Protein AF-A0A8D8LC77-F1 (afdb_monomer_lite)

InterPro domains:
  IPR001609 Myosin head, motor domain-like [PF00063] (1-84)
  IPR001609 Myosin head, motor domain-like [PS51456] (1-103)
  IPR027417 P-loop containing nucleoside triphosphate hydrolase [SSF52540] (1-92)

pLDDT: mean 71.38, std 13.0, range [35.03, 88.06]

Structure (mmCIF, N/CA/C/O backbone):
data_AF-A0A8D8LC77-F1
#
_entry.id   AF-A0A8D8LC77-F1
#
loop_
_atom_site.group_PDB
_atom_site.id
_atom_site.type_symbol
_atom_site.label_atom_id
_atom_site.label_alt_id
_atom_site.label_comp_id
_atom_site.label_asym_id
_atom_site.label_entity_id
_atom_site.label_seq_id
_atom_site.pdbx_PDB_ins_code
_atom_site.Cartn_x
_atom_site.Cartn_y
_atom_site.Cartn_z
_atom_site.occupancy
_atom_site.B_iso_or_equiv
_atom_site.auth_seq_id
_atom_site.auth_comp_id
_atom_site.auth_asym_id
_atom_site.auth_atom_id
_atom_site.pdbx_PDB_model_num
ATOM 1 N N . PHE A 1 1 ? 14.303 5.266 -5.137 1.00 64.81 1 PHE A N 1
ATOM 2 C CA . PHE A 1 1 ? 13.731 3.960 -4.767 1.00 64.81 1 PHE A CA 1
ATOM 3 C C . PHE A 1 1 ? 13.583 3.852 -3.254 1.00 64.81 1 PHE A C 1
ATOM 5 O O . PHE A 1 1 ? 12.463 3.669 -2.807 1.00 64.81 1 PHE A O 1
ATOM 12 N N . GLU A 1 2 ? 14.627 4.106 -2.453 1.00 71.00 2 GLU A N 1
ATOM 13 C CA . GLU A 1 2 ? 14.513 4.012 -0.981 1.00 71.00 2 GLU A CA 1
ATOM 14 C C . GLU A 1 2 ? 13.444 4.932 -0.374 1.00 71.00 2 GLU A C 1
ATOM 16 O O . GLU A 1 2 ? 12.673 4.495 0.473 1.00 71.00 2 GLU A O 1
ATOM 21 N N . GLN A 1 3 ? 13.318 6.174 -0.855 1.00 72.81 3 GLN A N 1
ATOM 22 C CA . GLN A 1 3 ? 12.276 7.097 -0.374 1.00 72.81 3 GLN A CA 1
ATOM 23 C C . GLN A 1 3 ? 10.852 6.597 -0.664 1.00 72.81 3 GLN A C 1
ATOM 25 O O . GLN A 1 3 ? 9.946 6.852 0.121 1.00 72.81 3 GLN A O 1
ATOM 30 N N . LEU A 1 4 ? 10.653 5.843 -1.753 1.00 75.81 4 LEU A N 1
ATOM 31 C CA . LEU A 1 4 ? 9.356 5.238 -2.062 1.00 75.81 4 LEU A CA 1
ATOM 32 C C . LEU A 1 4 ? 9.015 4.145 -1.042 1.00 75.81 4 LEU A C 1
ATOM 34 O O . LEU A 1 4 ? 7.895 4.113 -0.550 1.00 75.81 4 LEU A O 1
ATOM 38 N N . CYS A 1 5 ? 9.982 3.297 -0.679 1.00 78.50 5 CYS A N 1
ATOM 39 C CA . CYS A 1 5 ? 9.790 2.253 0.331 1.00 78.50 5 CYS A CA 1
ATOM 40 C C . CYS A 1 5 ? 9.535 2.838 1.728 1.00 78.50 5 CYS A C 1
ATOM 42 O O . CYS A 1 5 ? 8.697 2.321 2.466 1.00 78.50 5 CYS A O 1
ATOM 44 N N . ILE A 1 6 ? 10.220 3.932 2.078 1.00 84.81 6 ILE A N 1
ATOM 45 C CA . ILE A 1 6 ? 10.004 4.649 3.343 1.00 84.81 6 ILE A CA 1
ATOM 46 C C . ILE A 1 6 ? 8.584 5.219 3.389 1.00 84.81 6 ILE A C 1
ATOM 48 O O . ILE A 1 6 ? 7.849 4.957 4.337 1.00 84.81 6 ILE A O 1
ATOM 52 N N . ASN A 1 7 ? 8.172 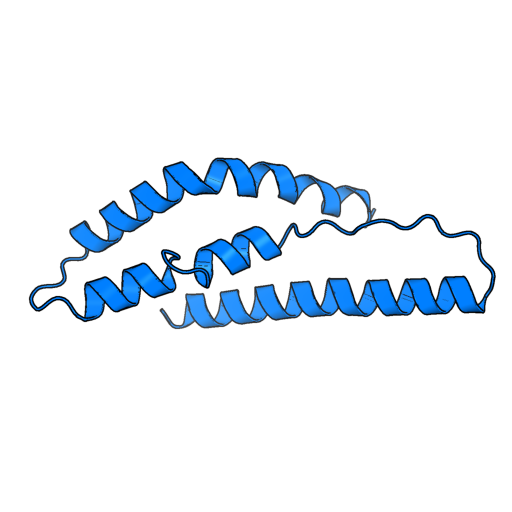5.939 2.343 1.00 79.81 7 ASN A N 1
ATOM 53 C CA . ASN A 1 7 ? 6.837 6.530 2.284 1.00 79.81 7 ASN A CA 1
ATOM 54 C C . ASN A 1 7 ? 5.743 5.456 2.265 1.00 79.81 7 ASN A C 1
ATOM 56 O O . ASN A 1 7 ? 4.783 5.570 3.011 1.00 79.81 7 ASN A O 1
ATOM 60 N N . PHE A 1 8 ? 5.916 4.373 1.503 1.00 79.12 8 PHE A N 1
ATOM 61 C CA . PHE A 1 8 ? 4.978 3.247 1.492 1.00 79.12 8 PHE A CA 1
ATOM 62 C C . PHE A 1 8 ? 4.810 2.607 2.875 1.00 79.12 8 PHE A C 1
ATOM 64 O O . PHE A 1 8 ? 3.697 2.292 3.291 1.00 79.12 8 PHE A O 1
ATOM 71 N N . THR A 1 9 ? 5.912 2.447 3.610 1.00 81.94 9 THR A N 1
ATOM 72 C CA . THR A 1 9 ? 5.864 1.913 4.976 1.00 81.94 9 THR A CA 1
ATOM 73 C C . THR A 1 9 ? 5.124 2.871 5.913 1.00 81.94 9 THR A C 1
ATOM 75 O O . THR A 1 9 ? 4.305 2.417 6.706 1.00 81.94 9 THR A O 1
ATOM 78 N N . ASN A 1 10 ? 5.352 4.184 5.795 1.00 82.88 10 ASN A N 1
ATOM 79 C CA . ASN A 1 10 ? 4.625 5.190 6.575 1.00 82.88 10 ASN A CA 1
ATOM 80 C C . ASN A 1 10 ? 3.121 5.190 6.265 1.00 82.88 10 ASN A C 1
ATOM 82 O O . ASN A 1 10 ? 2.322 5.233 7.192 1.00 82.88 10 ASN A O 1
ATOM 86 N N . GLU A 1 11 ? 2.733 5.077 4.995 1.00 80.06 11 GLU A N 1
ATOM 87 C CA . GLU A 1 11 ? 1.326 4.994 4.578 1.00 80.06 11 GLU A CA 1
ATOM 88 C C . GLU A 1 11 ? 0.638 3.743 5.149 1.00 80.06 11 GLU A C 1
ATOM 90 O O . GLU A 1 11 ? -0.450 3.837 5.719 1.00 80.06 11 GLU A O 1
ATOM 95 N N . LYS A 1 12 ? 1.304 2.577 5.108 1.00 79.69 12 LYS A N 1
ATOM 96 C CA . LYS A 1 12 ? 0.802 1.354 5.761 1.00 79.69 12 LYS A CA 1
ATOM 97 C C . LYS A 1 12 ? 0.676 1.504 7.276 1.00 79.69 12 LYS A C 1
ATOM 99 O O . LYS A 1 12 ? -0.295 1.027 7.857 1.00 79.69 12 LYS A O 1
ATOM 104 N N . LEU A 1 13 ? 1.641 2.157 7.924 1.00 83.75 13 LEU A N 1
ATOM 105 C CA . LEU A 1 13 ? 1.595 2.413 9.365 1.00 83.75 13 LEU A CA 1
ATOM 106 C C . LEU A 1 13 ? 0.460 3.370 9.733 1.00 83.75 13 LEU A C 1
ATOM 108 O O . LEU A 1 13 ? -0.239 3.120 10.711 1.00 83.75 13 LEU A O 1
ATOM 112 N N . GLN A 1 14 ? 0.241 4.420 8.941 1.00 74.88 14 GLN A N 1
ATOM 113 C CA . GLN A 1 14 ? -0.858 5.359 9.145 1.00 74.88 14 GLN A CA 1
ATOM 114 C C . GLN A 1 14 ? -2.211 4.663 8.969 1.00 74.88 14 GLN A C 1
ATOM 116 O O . GLN A 1 14 ? -3.098 4.843 9.800 1.00 74.88 14 GLN A O 1
ATOM 121 N N . GLN A 1 15 ? -2.358 3.818 7.943 1.00 74.69 15 GLN A N 1
ATOM 122 C CA . GLN A 1 15 ? -3.576 3.035 7.741 1.00 74.69 15 GLN A CA 1
ATOM 123 C C . GLN A 1 15 ? -3.820 2.057 8.899 1.00 74.69 15 GLN A C 1
ATOM 125 O O . GLN A 1 15 ? -4.939 1.969 9.404 1.00 74.69 15 GLN A O 1
ATOM 130 N N . PHE A 1 16 ? -2.777 1.354 9.352 1.00 78.75 16 PHE A N 1
ATOM 131 C CA . PHE A 1 16 ? -2.869 0.433 10.483 1.00 78.75 16 PHE A CA 1
ATOM 132 C C . PHE A 1 16 ? -3.247 1.158 11.777 1.00 78.75 16 PH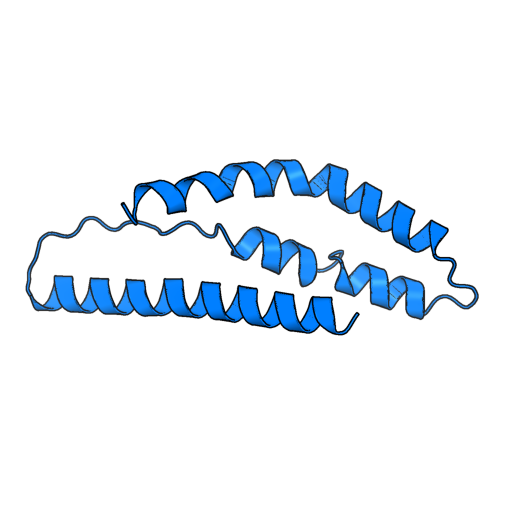E A C 1
ATOM 134 O O . PHE A 1 16 ? -4.115 0.686 12.505 1.00 78.75 16 PHE A O 1
ATOM 141 N N . PHE A 1 17 ? -2.631 2.312 12.050 1.00 80.81 17 PHE A N 1
ATOM 142 C CA . PHE A 1 17 ? -2.944 3.118 13.225 1.00 80.81 17 PHE A CA 1
ATOM 143 C C . PHE A 1 17 ? -4.386 3.619 13.189 1.00 80.81 17 PHE A C 1
ATOM 145 O O . PHE A 1 17 ? -5.103 3.434 14.167 1.00 80.81 17 PHE A O 1
ATOM 152 N N . ASN A 1 18 ? -4.820 4.185 12.059 1.00 74.31 18 ASN A N 1
ATOM 153 C CA . ASN A 1 18 ? -6.190 4.658 11.893 1.00 74.31 18 ASN A CA 1
ATOM 154 C C . ASN A 1 18 ? -7.175 3.507 12.146 1.00 74.31 18 ASN A C 1
ATOM 156 O O . ASN A 1 18 ? -8.029 3.616 13.016 1.00 74.31 18 ASN A O 1
ATOM 160 N N . HIS A 1 19 ? -7.005 2.363 11.477 1.00 77.56 19 HIS A N 1
ATOM 161 C CA . HIS A 1 19 ? -7.894 1.216 11.665 1.00 77.56 19 HIS A CA 1
ATOM 162 C C . HIS A 1 19 ? -7.889 0.689 13.108 1.00 77.56 19 HIS A C 1
ATOM 164 O O . HIS A 1 19 ? -8.946 0.514 13.707 1.00 77.56 19 HIS A O 1
ATOM 170 N N . HIS A 1 20 ? -6.708 0.456 13.685 1.00 79.81 20 HIS A N 1
ATOM 171 C CA . HIS A 1 20 ? -6.590 -0.120 15.022 1.00 79.81 20 HIS A CA 1
ATOM 172 C C . HIS A 1 20 ? -7.146 0.807 16.104 1.00 79.81 20 HIS A C 1
ATOM 174 O O . HIS A 1 20 ? -7.852 0.346 16.997 1.00 79.81 20 HIS A O 1
ATOM 180 N N . MET A 1 21 ? -6.867 2.110 16.012 1.00 77.94 21 MET A N 1
ATOM 181 C CA . MET A 1 21 ? -7.390 3.087 16.960 1.00 77.94 21 MET A CA 1
ATOM 182 C C . MET A 1 21 ? -8.919 3.150 16.894 1.00 77.94 21 MET A C 1
ATOM 184 O O . MET A 1 21 ? -9.559 3.133 17.942 1.00 77.94 21 MET A O 1
ATOM 188 N N . PHE A 1 22 ? -9.514 3.145 15.693 1.00 73.12 22 PHE A N 1
ATOM 189 C CA . PHE A 1 22 ? -10.974 3.196 15.550 1.00 73.12 22 PHE A CA 1
ATOM 190 C C . PHE A 1 22 ? -11.664 1.932 16.057 1.00 73.12 22 PHE A C 1
ATOM 192 O O . PHE A 1 22 ? -12.718 2.029 16.677 1.00 73.12 22 PHE A O 1
ATOM 199 N N . VAL A 1 23 ? -11.072 0.753 15.841 1.00 78.75 23 VAL A N 1
ATOM 200 C CA . VAL A 1 23 ? -11.598 -0.501 16.403 1.00 78.75 23 VAL A CA 1
ATOM 201 C C . VAL A 1 23 ? -11.599 -0.446 17.932 1.00 78.75 23 VAL A C 1
ATOM 203 O O . VAL A 1 23 ? -12.610 -0.768 18.548 1.00 78.75 23 VAL A O 1
ATOM 206 N N . LEU A 1 24 ? -10.510 0.025 18.548 1.00 79.31 24 LEU A N 1
ATOM 207 C CA . LEU A 1 24 ? -10.430 0.159 20.007 1.00 79.31 24 LEU A CA 1
ATOM 208 C C . LEU A 1 24 ? -11.451 1.161 20.563 1.00 79.31 24 LEU A C 1
ATOM 210 O O . LEU A 1 24 ? -12.030 0.928 21.620 1.00 79.31 24 LEU A O 1
ATOM 214 N N . GLU A 1 25 ? -11.685 2.269 19.863 1.00 78.19 25 GLU A N 1
ATOM 215 C CA . GLU A 1 25 ? -12.661 3.276 20.284 1.00 78.19 25 GLU A CA 1
ATOM 216 C C . GLU A 1 25 ? -14.099 2.738 20.200 1.00 78.19 25 GLU A C 1
ATOM 218 O O . GLU A 1 25 ? -14.895 2.949 21.113 1.00 78.19 25 GLU A O 1
ATOM 223 N N . GLN A 1 26 ? -14.410 1.951 19.163 1.00 75.75 26 GLN A N 1
ATOM 224 C CA . GLN A 1 26 ? -15.689 1.243 19.051 1.00 75.75 26 GLN A CA 1
ATOM 225 C C . GLN A 1 26 ? -15.886 0.229 20.186 1.00 75.75 26 GLN A C 1
ATOM 227 O O . GLN A 1 26 ? -16.958 0.200 20.790 1.00 75.75 26 GLN A O 1
ATOM 232 N N . GLU A 1 27 ? -14.857 -0.557 20.519 1.00 82.12 27 GLU A N 1
ATOM 233 C CA . GLU A 1 27 ? -14.901 -1.505 21.641 1.00 82.12 27 GLU A CA 1
ATOM 234 C C . GLU A 1 27 ? -15.135 -0.805 22.991 1.00 82.12 27 GLU A C 1
ATOM 236 O O . GLU A 1 27 ? -15.818 -1.349 23.864 1.00 82.12 27 GLU A O 1
ATOM 241 N N . GLU A 1 28 ? -14.586 0.399 23.186 1.00 82.19 28 GLU A N 1
ATOM 242 C CA . GLU A 1 28 ? -14.825 1.189 24.397 1.00 82.19 28 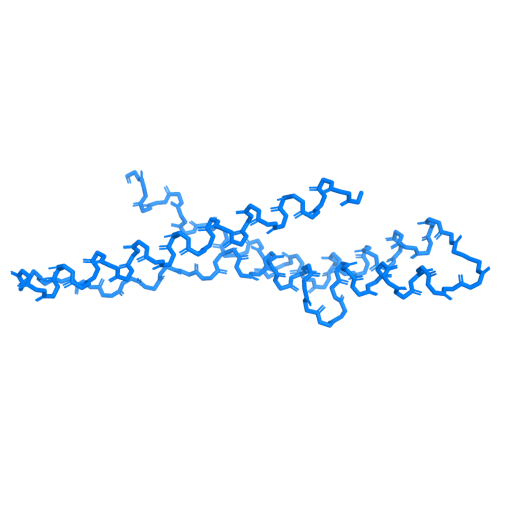GLU A CA 1
ATOM 243 C C . GLU A 1 28 ? -16.251 1.760 24.425 1.00 82.19 28 GLU A C 1
ATOM 245 O O . GLU A 1 28 ? -16.930 1.638 25.444 1.00 82.19 28 GLU A O 1
ATOM 250 N N . TYR A 1 29 ? -16.761 2.285 23.303 1.00 82.06 29 TYR A N 1
ATOM 251 C CA . TYR A 1 29 ? -18.147 2.760 23.215 1.00 82.06 29 TYR A CA 1
ATOM 252 C C . TYR A 1 29 ? -19.172 1.647 23.469 1.00 82.06 29 TYR A C 1
ATOM 254 O O . TYR A 1 29 ? -20.157 1.873 24.178 1.00 82.06 29 TYR A O 1
ATOM 262 N N . GLU A 1 30 ? -18.932 0.438 22.951 1.00 83.31 30 GLU A N 1
ATOM 263 C CA . GLU A 1 30 ? -19.764 -0.735 23.238 1.00 83.31 30 GLU A CA 1
ATOM 264 C C . GLU A 1 30 ? -19.717 -1.116 24.722 1.00 83.31 30 GLU A C 1
ATOM 266 O O . GLU A 1 30 ? -20.754 -1.417 25.320 1.00 83.31 30 GLU A O 1
ATOM 271 N N . ARG A 1 31 ? -18.531 -1.064 25.340 1.00 86.88 31 ARG A N 1
ATOM 272 C CA . ARG A 1 31 ? -18.349 -1.366 26.766 1.00 86.88 31 ARG A CA 1
ATOM 273 C C . ARG A 1 31 ? -19.062 -0.363 27.669 1.00 86.88 31 ARG A C 1
ATOM 275 O O . ARG A 1 31 ? -19.633 -0.762 28.683 1.00 86.88 31 ARG A O 1
ATOM 282 N N . GLU A 1 32 ? -19.040 0.916 27.309 1.00 88.06 32 GLU A N 1
ATOM 283 C CA . GLU A 1 32 ? -19.703 1.988 28.056 1.00 88.06 32 GLU A CA 1
ATOM 284 C C . GLU A 1 32 ? -21.212 2.088 27.761 1.00 88.06 32 GLU A C 1
ATOM 286 O O . GLU A 1 32 ? -21.934 2.812 28.450 1.00 88.06 32 GLU A O 1
ATOM 291 N N . GLY A 1 33 ? -21.721 1.333 26.778 1.00 82.62 33 GLY A N 1
ATOM 292 C CA . GLY A 1 33 ? -23.132 1.347 26.387 1.00 82.62 33 GLY A CA 1
ATOM 293 C C . GLY A 1 33 ? -23.555 2.654 25.711 1.00 82.62 33 GLY A C 1
ATOM 294 O O . GLY A 1 33 ? -24.731 3.026 25.756 1.00 82.62 33 GLY A O 1
ATOM 295 N N . ILE A 1 34 ? -22.600 3.365 25.106 1.00 80.56 34 ILE A N 1
ATOM 296 C CA . ILE A 1 34 ? -22.844 4.619 24.399 1.00 80.56 34 ILE A CA 1
ATOM 297 C C . ILE A 1 34 ? -23.385 4.277 23.004 1.00 80.56 34 ILE A C 1
ATOM 299 O O . ILE A 1 34 ? -22.754 3.510 22.276 1.00 80.56 34 ILE A O 1
ATOM 303 N N . PRO A 1 35 ? -24.547 4.820 22.592 1.00 71.94 35 PRO A N 1
ATOM 304 C CA . PRO A 1 35 ? -25.077 4.596 21.254 1.00 71.94 35 PRO A CA 1
ATOM 305 C C . PRO A 1 35 ? -24.161 5.254 20.214 1.00 71.94 35 PRO A C 1
ATOM 307 O O . PRO A 1 35 ? -24.252 6.452 19.950 1.00 71.94 35 PRO A O 1
ATOM 310 N N . TRP A 1 36 ? -23.277 4.451 19.628 1.00 71.31 36 TRP A N 1
ATOM 311 C CA . TRP A 1 36 ? -22.382 4.840 18.545 1.00 71.31 36 TRP A CA 1
ATOM 312 C C . TRP A 1 36 ? -22.929 4.344 17.203 1.00 71.31 36 TRP A C 1
ATOM 314 O O . TRP A 1 36 ? -23.440 3.230 17.093 1.00 71.31 36 TRP A O 1
ATOM 324 N N . THR A 1 37 ? -22.843 5.177 16.165 1.00 68.56 37 THR A N 1
ATOM 325 C CA . THR A 1 37 ? -23.176 4.764 14.793 1.00 68.56 37 THR A CA 1
ATOM 326 C C . THR A 1 37 ? -21.897 4.277 14.135 1.00 68.56 37 THR A C 1
ATOM 328 O O . THR A 1 37 ? -20.920 5.016 14.124 1.00 68.56 37 THR A O 1
ATOM 331 N N . PHE A 1 38 ? -21.888 3.059 13.590 1.00 62.00 38 PHE A N 1
ATOM 332 C CA . PHE A 1 38 ? -20.715 2.530 12.897 1.00 62.00 38 PHE A CA 1
ATOM 333 C C . PHE A 1 38 ? -20.351 3.444 11.721 1.00 62.00 38 PHE A C 1
ATOM 335 O O . PHE A 1 38 ? -21.094 3.543 10.743 1.00 62.00 38 PHE A O 1
ATOM 342 N N . ILE A 1 39 ? -19.220 4.133 11.848 1.00 64.81 39 ILE A N 1
ATOM 343 C CA . ILE A 1 39 ? -18.612 4.896 10.766 1.00 64.81 39 ILE A CA 1
ATOM 344 C C . ILE A 1 39 ? -17.560 3.977 10.161 1.00 64.81 39 ILE A C 1
ATOM 346 O O . ILE A 1 39 ? -16.561 3.658 10.807 1.00 64.81 39 ILE A O 1
ATOM 350 N N . ASP A 1 40 ? -17.809 3.537 8.930 1.00 61.47 40 ASP A N 1
ATOM 351 C CA . ASP A 1 40 ? -16.781 2.899 8.121 1.00 61.47 40 ASP A CA 1
ATOM 352 C C . ASP A 1 40 ? -15.805 4.002 7.707 1.00 61.47 40 ASP A C 1
ATOM 354 O O . ASP A 1 40 ? -16.100 4.814 6.824 1.00 61.47 40 ASP A O 1
ATOM 358 N N . PHE A 1 41 ? -14.691 4.114 8.433 1.00 60.03 41 PHE A N 1
ATOM 359 C CA . PHE A 1 41 ? -13.588 4.968 8.020 1.00 60.03 41 PHE A CA 1
ATOM 360 C C . PHE A 1 41 ? -13.027 4.356 6.747 1.00 60.03 41 PHE A C 1
ATOM 362 O O . PHE A 1 41 ? -12.238 3.411 6.786 1.00 60.03 41 PHE A O 1
ATOM 369 N N . GLY A 1 42 ? -13.540 4.883 5.635 1.00 57.59 42 GLY A N 1
ATOM 370 C CA . GLY A 1 42 ? -13.256 4.457 4.283 1.00 57.59 42 GLY A CA 1
ATOM 371 C C . GLY A 1 42 ? -11.779 4.167 4.083 1.00 57.59 42 GLY A C 1
ATOM 372 O O . GLY A 1 42 ? -10.891 4.798 4.660 1.00 57.59 42 GLY A O 1
ATOM 373 N N . MET A 1 43 ? -11.541 3.162 3.251 1.00 61.31 43 MET A N 1
ATOM 374 C CA . MET A 1 43 ? -10.248 2.673 2.797 1.00 61.31 43 MET A CA 1
ATOM 375 C C . MET A 1 43 ? -9.446 3.717 1.979 1.00 61.31 43 MET A C 1
ATOM 377 O O . MET A 1 43 ? -8.790 3.366 1.004 1.00 61.31 43 MET A O 1
ATOM 381 N N . ASP A 1 44 ? -9.439 4.988 2.383 1.00 61.44 44 ASP A N 1
ATOM 382 C CA . ASP A 1 44 ? -8.881 6.131 1.648 1.00 61.44 44 ASP A CA 1
ATOM 383 C C . ASP A 1 44 ? -7.372 5.967 1.376 1.00 61.44 44 ASP A C 1
ATOM 385 O O . ASP A 1 44 ? -6.839 6.458 0.383 1.00 61.44 44 ASP A O 1
ATOM 389 N N . LEU A 1 45 ? -6.672 5.227 2.242 1.00 64.88 45 LEU A N 1
ATOM 390 C CA . LEU A 1 45 ? -5.245 4.899 2.112 1.00 64.88 45 LEU A CA 1
ATOM 391 C C . LEU A 1 45 ? -5.006 3.558 1.393 1.00 64.88 45 LEU A C 1
ATOM 393 O O . LEU A 1 45 ? -3.928 3.335 0.834 1.00 64.88 45 LEU A O 1
ATOM 397 N N . GLN A 1 46 ? -6.007 2.670 1.361 1.00 68.69 46 GLN A N 1
ATOM 398 C CA . GLN A 1 46 ? -5.890 1.350 0.735 1.00 68.69 46 GLN A CA 1
ATOM 399 C C . GLN A 1 46 ? -5.683 1.476 -0.768 1.00 68.69 46 GLN A C 1
ATOM 401 O O . GLN A 1 46 ? -4.924 0.704 -1.3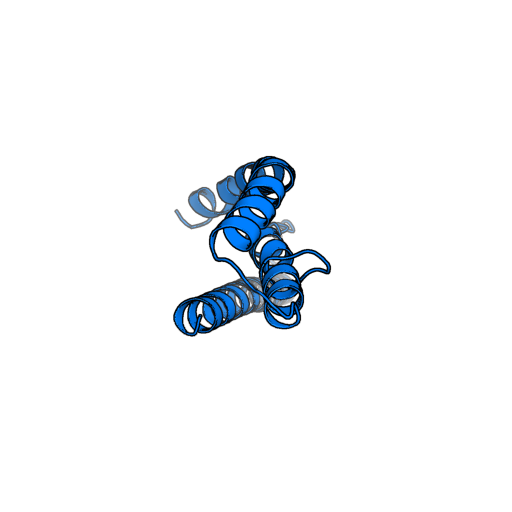37 1.00 68.69 46 GLN A O 1
ATOM 406 N N . SER A 1 47 ? -6.312 2.453 -1.419 1.00 70.12 47 SER A N 1
ATOM 407 C CA . SER A 1 47 ? -6.174 2.651 -2.861 1.00 70.12 47 SER A CA 1
ATOM 408 C C . SER A 1 47 ? -4.758 3.095 -3.260 1.00 70.12 47 SER A C 1
ATOM 410 O O . SER A 1 47 ? -4.242 2.655 -4.291 1.00 70.12 47 SER A O 1
ATOM 412 N N . THR A 1 48 ? -4.066 3.862 -2.408 1.00 72.75 48 THR A N 1
ATOM 413 C CA . THR A 1 48 ? -2.640 4.206 -2.590 1.00 72.75 48 THR A CA 1
ATOM 414 C C . THR A 1 48 ? -1.723 3.006 -2.327 1.00 72.75 48 THR A C 1
ATOM 416 O O . THR A 1 48 ? -0.759 2.787 -3.064 1.00 72.75 48 THR A O 1
ATOM 419 N N . ILE A 1 49 ? -2.032 2.193 -1.316 1.00 72.88 49 ILE A N 1
ATOM 420 C CA . ILE A 1 49 ? -1.280 0.970 -0.996 1.00 72.88 49 ILE A CA 1
ATOM 421 C C . ILE A 1 49 ? -1.441 -0.074 -2.105 1.00 72.88 49 ILE A C 1
ATOM 423 O O . ILE A 1 49 ? -0.451 -0.633 -2.577 1.00 72.88 49 ILE A O 1
ATOM 427 N N . ASP A 1 50 ? -2.661 -0.253 -2.600 1.00 76.19 50 ASP A N 1
ATOM 428 C CA . ASP A 1 50 ? -2.995 -1.119 -3.724 1.00 76.19 50 ASP A CA 1
ATOM 429 C C . ASP A 1 50 ? -2.270 -0.682 -5.002 1.00 76.19 50 ASP A C 1
ATOM 431 O O . ASP A 1 5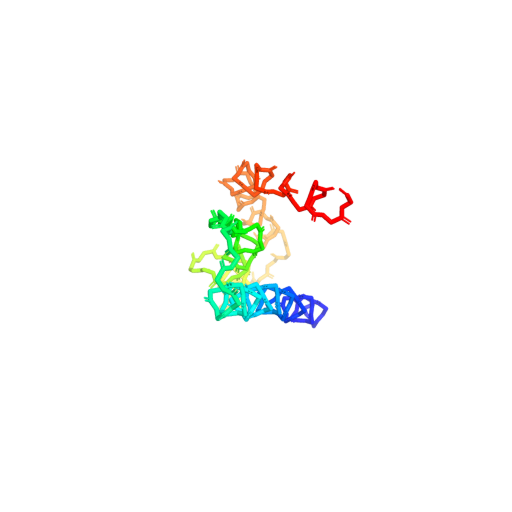0 ? -1.736 -1.527 -5.714 1.00 76.19 50 ASP A O 1
ATOM 435 N N . LEU A 1 51 ? -2.178 0.624 -5.281 1.00 75.56 51 LEU A N 1
ATOM 436 C CA . LEU A 1 51 ? -1.439 1.151 -6.437 1.00 75.56 51 LEU A CA 1
ATOM 437 C C . LEU A 1 51 ? 0.054 0.772 -6.407 1.00 75.56 51 LEU A C 1
ATOM 439 O O . LEU A 1 51 ? 0.692 0.629 -7.456 1.00 75.56 51 LEU A O 1
ATOM 443 N N . ILE A 1 52 ? 0.624 0.621 -5.211 1.00 76.50 52 ILE A N 1
ATOM 444 C CA . ILE A 1 52 ? 2.039 0.297 -5.017 1.00 76.50 52 ILE A CA 1
ATOM 445 C C . ILE A 1 52 ? 2.267 -1.224 -4.999 1.00 76.50 52 ILE A C 1
ATOM 447 O O . ILE A 1 52 ? 3.230 -1.683 -5.617 1.00 76.50 52 ILE A O 1
ATOM 451 N N . GLU A 1 53 ? 1.394 -1.994 -4.338 1.00 75.06 53 GLU A N 1
ATOM 452 C CA . GLU A 1 53 ? 1.607 -3.414 -4.004 1.00 75.06 53 GLU A CA 1
ATOM 453 C C . GLU A 1 53 ? 0.843 -4.415 -4.887 1.00 75.06 53 GLU A C 1
ATOM 455 O O . GLU A 1 53 ? 1.283 -5.561 -5.011 1.00 75.06 53 GLU A O 1
ATOM 460 N N . LYS A 1 54 ? -0.282 -4.037 -5.519 1.00 78.06 54 LYS A N 1
ATOM 461 C CA . LYS A 1 54 ? -1.048 -4.996 -6.334 1.00 78.06 54 LYS A CA 1
ATOM 462 C C . LYS A 1 54 ? -0.243 -5.500 -7.536 1.00 78.06 54 LYS A C 1
ATOM 464 O O . LYS A 1 54 ? 0.633 -4.796 -8.040 1.00 78.06 54 LYS A O 1
ATOM 469 N N . PRO A 1 55 ? -0.593 -6.687 -8.069 1.00 64.31 55 PRO A N 1
ATOM 470 C CA . PRO A 1 55 ? -0.098 -7.129 -9.366 1.00 64.31 55 PRO A CA 1
ATOM 471 C C . PRO A 1 55 ? -0.397 -6.052 -10.417 1.00 64.31 55 PRO A C 1
ATOM 473 O O . PRO A 1 55 ? -1.546 -5.632 -10.535 1.00 64.31 55 PRO A O 1
ATOM 476 N N . MET A 1 56 ? 0.624 -5.620 -11.168 1.00 70.44 56 MET A N 1
ATOM 477 C CA . MET A 1 56 ? 0.605 -4.457 -12.0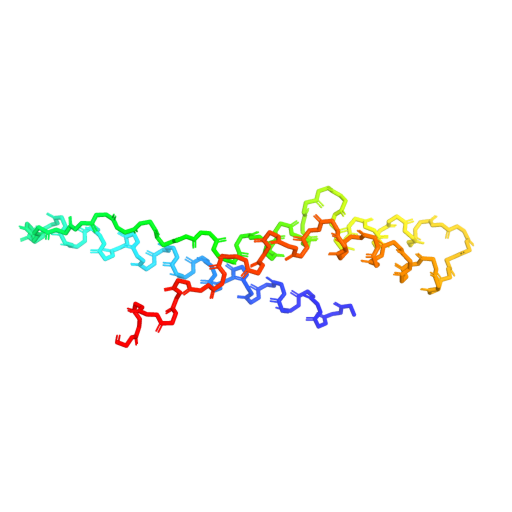85 1.00 70.44 56 MET A CA 1
ATOM 478 C C . MET A 1 56 ? 0.738 -3.078 -11.416 1.00 70.44 56 MET A C 1
ATOM 480 O O . MET A 1 56 ? 0.590 -2.063 -12.091 1.00 70.44 56 MET A O 1
ATOM 484 N N . GLY A 1 57 ? 1.050 -3.020 -10.123 1.00 78.12 57 GLY A N 1
ATOM 485 C CA . GLY A 1 57 ? 1.374 -1.791 -9.404 1.00 78.12 57 GLY A CA 1
ATOM 486 C C . GLY A 1 57 ? 2.777 -1.263 -9.715 1.00 78.12 57 GLY A C 1
ATOM 487 O O . GLY A 1 57 ? 3.537 -1.829 -10.508 1.00 78.12 57 GLY A O 1
ATOM 488 N N . ILE A 1 58 ? 3.144 -0.162 -9.057 1.00 82.62 58 ILE A N 1
ATOM 489 C CA . ILE A 1 58 ? 4.425 0.530 -9.281 1.00 82.62 58 ILE A CA 1
ATOM 490 C C . ILE A 1 58 ? 5.626 -0.404 -9.048 1.00 82.62 58 ILE A C 1
ATOM 492 O O . ILE A 1 58 ? 6.588 -0.358 -9.819 1.00 82.62 58 ILE A O 1
ATOM 496 N N . LEU A 1 59 ? 5.572 -1.267 -8.025 1.00 82.06 59 LEU A N 1
ATOM 497 C CA . LEU A 1 59 ? 6.654 -2.212 -7.726 1.00 82.06 59 LEU A CA 1
ATOM 498 C C . LEU A 1 59 ? 6.762 -3.325 -8.777 1.00 82.06 59 LEU A C 1
ATOM 500 O O . LEU A 1 59 ? 7.870 -3.636 -9.206 1.00 82.06 59 LEU A O 1
ATOM 504 N N . SER A 1 60 ? 5.636 -3.856 -9.268 1.00 82.44 60 SER A N 1
ATOM 505 C CA . SER A 1 60 ? 5.636 -4.877 -10.327 1.00 82.44 60 SER A CA 1
ATOM 506 C C . SER A 1 60 ? 6.207 -4.347 -11.645 1.00 82.44 60 SER A C 1
ATOM 508 O O . SER A 1 60 ? 6.994 -5.032 -12.291 1.00 82.44 60 SER A O 1
ATOM 510 N N . ILE A 1 61 ? 5.854 -3.113 -12.031 1.00 82.31 61 ILE A N 1
ATOM 511 C CA . ILE A 1 61 ? 6.392 -2.465 -13.241 1.00 82.31 61 ILE A CA 1
ATOM 512 C C . ILE A 1 61 ? 7.906 -2.253 -13.108 1.00 82.31 61 ILE A C 1
ATOM 514 O O . ILE A 1 61 ? 8.647 -2.408 -14.080 1.00 82.31 61 ILE A O 1
ATOM 518 N N . LEU A 1 62 ? 8.379 -1.904 -11.908 1.00 81.19 62 LEU A N 1
ATOM 519 C CA . LEU A 1 62 ? 9.802 -1.711 -11.647 1.00 81.19 62 LEU A CA 1
ATOM 520 C C . LEU A 1 62 ? 10.589 -3.028 -11.696 1.00 81.19 62 LEU A C 1
ATOM 522 O O . LEU A 1 62 ? 11.671 -3.053 -12.283 1.00 81.19 62 LEU A O 1
ATOM 526 N N . GLU A 1 63 ? 10.069 -4.106 -11.105 1.00 81.56 63 GLU A N 1
ATOM 527 C CA . GLU A 1 63 ? 10.685 -5.437 -11.190 1.00 81.56 63 GLU A CA 1
ATOM 528 C C . GLU A 1 63 ? 10.755 -5.925 -12.638 1.00 81.56 63 GLU A C 1
ATOM 530 O O . GLU A 1 63 ? 11.813 -6.365 -13.088 1.00 81.56 63 GLU A O 1
ATOM 535 N N . GLU A 1 64 ? 9.659 -5.785 -13.388 1.00 82.38 64 GLU A N 1
ATOM 536 C CA . GLU A 1 64 ? 9.592 -6.196 -14.790 1.00 82.38 64 GLU A CA 1
ATOM 537 C C . GLU A 1 64 ? 10.646 -5.467 -15.637 1.00 82.38 64 GLU A C 1
ATOM 539 O O . GLU A 1 64 ? 11.428 -6.109 -16.338 1.00 82.38 64 GLU A O 1
ATOM 544 N N . GLU A 1 65 ? 10.727 -4.136 -15.535 1.00 80.69 65 GLU A N 1
ATOM 545 C CA . GLU A 1 65 ? 11.718 -3.339 -16.269 1.00 80.69 65 GLU A CA 1
ATOM 546 C C . GLU A 1 65 ? 13.155 -3.639 -15.818 1.00 80.69 65 GLU A C 1
ATOM 548 O O . GLU A 1 65 ? 14.070 -3.602 -16.637 1.00 80.69 65 GLU A O 1
ATOM 553 N N . SER A 1 66 ? 13.369 -3.991 -14.547 1.00 80.19 66 SER A N 1
ATOM 554 C CA . SER A 1 66 ? 14.697 -4.340 -14.018 1.00 80.19 66 SER A CA 1
ATOM 555 C C . SER A 1 66 ? 15.197 -5.708 -14.495 1.00 80.19 66 SER A C 1
ATOM 557 O O . SER A 1 66 ? 16.403 -5.951 -14.496 1.00 80.19 66 SER A O 1
ATOM 559 N N . MET A 1 67 ? 14.294 -6.590 -14.938 1.00 82.81 67 MET A N 1
ATOM 560 C CA . MET A 1 67 ? 14.639 -7.872 -15.562 1.00 82.81 67 MET A CA 1
ATOM 561 C C . MET A 1 67 ? 14.888 -7.771 -17.075 1.00 82.81 67 MET A C 1
ATOM 563 O O . MET A 1 67 ? 15.404 -8.719 -17.675 1.00 82.81 67 MET A O 1
ATOM 567 N N . PHE A 1 68 ? 14.559 -6.644 -17.717 1.00 81.31 68 PHE A N 1
ATOM 568 C CA . PHE A 1 68 ? 14.817 -6.465 -19.144 1.00 81.31 68 PHE A CA 1
ATOM 569 C C . PHE A 1 68 ? 16.320 -6.294 -19.423 1.00 81.31 68 PHE A C 1
ATOM 571 O O . PHE A 1 68 ? 16.994 -5.512 -18.758 1.00 81.31 68 PHE A O 1
ATOM 578 N N . PRO A 1 69 ? 16.871 -6.931 -20.472 1.00 71.31 69 PRO A N 1
ATOM 579 C CA . PRO A 1 69 ? 18.301 -6.856 -20.792 1.00 71.31 69 PRO A CA 1
ATOM 580 C C . PRO A 1 69 ? 18.777 -5.470 -21.275 1.00 71.31 69 PRO A C 1
ATOM 582 O O . PRO A 1 69 ? 19.981 -5.250 -21.403 1.00 71.31 69 PRO A O 1
ATOM 585 N N . LYS A 1 70 ? 17.858 -4.536 -21.571 1.00 72.75 70 LYS A N 1
ATOM 586 C CA . LYS A 1 70 ? 18.140 -3.134 -21.943 1.00 72.75 70 LYS A CA 1
ATOM 587 C C . LYS A 1 70 ? 17.081 -2.192 -21.350 1.00 72.75 70 LYS A C 1
ATOM 589 O O . LYS A 1 70 ? 16.240 -1.682 -22.096 1.00 72.75 70 LYS A O 1
ATOM 594 N N . PRO A 1 71 ? 17.095 -1.965 -20.030 1.00 72.00 71 PRO A N 1
ATOM 595 C CA . PRO A 1 71 ? 16.130 -1.079 -19.405 1.00 72.00 71 PRO A CA 1
ATOM 596 C C . PRO A 1 71 ? 16.391 0.353 -19.872 1.00 72.00 71 PRO A C 1
ATOM 598 O O . PRO A 1 71 ? 17.532 0.819 -19.918 1.00 72.00 71 PRO A O 1
ATOM 601 N N . THR A 1 72 ? 15.332 1.068 -20.241 1.00 78.25 72 THR A N 1
ATOM 602 C CA . THR A 1 72 ? 15.417 2.500 -20.542 1.00 78.25 72 THR A CA 1
ATOM 603 C C . THR A 1 72 ? 14.397 3.248 -19.706 1.00 78.25 72 THR A C 1
ATOM 605 O O . THR A 1 72 ? 13.223 2.887 -19.676 1.00 78.25 72 THR A O 1
ATOM 608 N N . ASN A 1 73 ? 14.825 4.349 -19.083 1.00 78.50 73 ASN A N 1
ATOM 609 C CA . ASN A 1 73 ? 13.955 5.187 -18.248 1.00 78.50 73 ASN A CA 1
ATOM 610 C C . ASN A 1 73 ? 12.678 5.636 -18.986 1.00 78.50 73 ASN A C 1
ATOM 612 O O . ASN A 1 73 ? 11.636 5.832 -18.370 1.00 78.50 73 ASN A O 1
ATOM 616 N N . GLN A 1 74 ? 12.736 5.763 -20.315 1.00 82.00 74 GLN A N 1
ATOM 617 C CA . GLN A 1 74 ? 11.586 6.121 -21.148 1.00 82.00 74 GLN A CA 1
ATOM 618 C C . GLN A 1 74 ? 10.497 5.039 -21.178 1.00 82.00 74 GLN A C 1
ATOM 620 O O . GLN A 1 74 ? 9.318 5.373 -21.272 1.00 82.00 74 GLN A O 1
ATOM 625 N N . THR A 1 75 ? 10.871 3.761 -21.100 1.00 80.50 75 THR A N 1
ATOM 626 C CA . THR A 1 75 ? 9.921 2.637 -21.117 1.00 80.50 75 THR A CA 1
ATOM 627 C C . THR A 1 75 ? 9.203 2.534 -19.773 1.00 80.50 75 THR A C 1
ATOM 629 O O . THR A 1 75 ? 7.974 2.471 -19.737 1.00 80.50 75 THR A O 1
ATOM 632 N N . PHE A 1 76 ? 9.950 2.692 -18.678 1.00 80.62 76 PHE A N 1
ATOM 633 C CA . PHE A 1 76 ? 9.401 2.785 -17.326 1.00 80.62 76 PHE A CA 1
ATOM 634 C C . PHE A 1 76 ? 8.400 3.943 -17.171 1.00 80.62 76 PHE A C 1
ATOM 636 O O . PHE A 1 76 ? 7.275 3.735 -16.719 1.00 80.62 76 PHE A O 1
ATOM 643 N N . VAL A 1 77 ? 8.756 5.157 -17.616 1.00 83.19 77 VAL A N 1
ATOM 644 C CA . VAL A 1 77 ? 7.856 6.325 -17.533 1.00 83.19 77 VAL A CA 1
ATOM 645 C C . VAL A 1 77 ? 6.574 6.111 -18.341 1.00 83.19 77 VAL A C 1
ATOM 647 O O . VAL A 1 77 ? 5.499 6.446 -17.856 1.00 83.19 77 VAL A O 1
ATOM 650 N N . LYS A 1 78 ? 6.651 5.506 -19.533 1.00 84.62 78 LYS A N 1
ATOM 651 C CA . LYS A 1 78 ? 5.458 5.195 -20.340 1.00 84.62 78 LYS A CA 1
ATOM 652 C C . LYS A 1 78 ? 4.513 4.227 -19.629 1.00 84.62 78 LYS A C 1
ATOM 654 O O . LYS A 1 78 ? 3.310 4.477 -19.596 1.00 84.62 78 LYS A O 1
ATOM 659 N N . LYS A 1 79 ? 5.044 3.153 -19.032 1.00 81.62 79 LYS A N 1
ATOM 660 C CA . LYS A 1 79 ? 4.240 2.197 -18.253 1.00 81.62 79 LYS A CA 1
ATOM 661 C C . LYS A 1 79 ? 3.592 2.866 -17.034 1.00 81.62 79 LYS A C 1
ATOM 663 O O . LYS A 1 79 ? 2.409 2.652 -16.783 1.00 81.62 79 LYS A O 1
ATOM 668 N N . LEU A 1 80 ? 4.316 3.751 -16.342 1.00 81.62 80 LEU A N 1
ATOM 669 C CA . LEU A 1 80 ? 3.763 4.547 -15.239 1.00 81.62 80 LEU A CA 1
ATOM 670 C C . LEU A 1 80 ? 2.665 5.526 -15.684 1.00 81.62 80 LEU A C 1
ATOM 672 O O . LEU A 1 80 ? 1.673 5.689 -14.979 1.00 81.62 80 LEU A O 1
ATOM 676 N N . SER A 1 81 ? 2.808 6.177 -16.841 1.00 80.62 81 SER A N 1
ATOM 677 C CA . SER A 1 81 ? 1.767 7.064 -17.378 1.00 80.62 81 SER A CA 1
ATOM 678 C C . SER A 1 81 ? 0.477 6.304 -17.693 1.00 80.62 81 SER A C 1
ATOM 680 O O . SER A 1 81 ? -0.601 6.778 -17.346 1.00 80.62 81 SER A O 1
ATOM 682 N N . HIS A 1 82 ? 0.583 5.095 -18.253 1.00 80.44 82 HIS A N 1
ATOM 683 C CA . HIS A 1 82 ? -0.575 4.225 -18.463 1.00 80.44 82 HIS A CA 1
ATOM 684 C C . HIS A 1 82 ? -1.229 3.782 -17.149 1.00 80.44 82 HIS A C 1
ATOM 686 O O . HIS A 1 82 ? -2.455 3.747 -17.063 1.00 80.44 82 HIS A O 1
ATOM 692 N N . LEU A 1 83 ? -0.444 3.485 -16.108 1.00 75.81 83 LEU A N 1
ATOM 693 C CA . LEU A 1 83 ? -0.982 3.201 -14.773 1.00 75.81 83 LEU A CA 1
ATOM 694 C C . LEU A 1 83 ? -1.766 4.407 -14.228 1.00 75.81 83 LEU A C 1
ATOM 696 O O . LEU A 1 83 ? -2.872 4.258 -13.711 1.00 75.81 83 LEU A O 1
ATOM 700 N N . LYS A 1 84 ? -1.211 5.615 -14.394 1.00 71.38 84 LYS A N 1
ATOM 701 C CA . LYS A 1 84 ? -1.814 6.858 -13.908 1.00 71.38 84 LYS A CA 1
ATOM 702 C C . LYS A 1 84 ? -3.204 7.095 -14.503 1.00 71.38 84 LYS A C 1
ATOM 704 O O . LYS A 1 84 ? -4.129 7.399 -13.762 1.00 71.38 84 LYS A O 1
ATOM 709 N N . GLU A 1 85 ? -3.358 6.944 -15.815 1.00 69.88 85 GLU A N 1
ATOM 710 C CA . GLU A 1 85 ? -4.625 7.210 -16.513 1.00 69.88 85 GLU A CA 1
ATOM 711 C C . GLU A 1 85 ? -5.750 6.239 -16.129 1.00 69.88 85 GLU A C 1
ATOM 713 O O . GLU A 1 85 ? -6.914 6.629 -16.118 1.00 69.88 85 GLU A O 1
ATOM 718 N N . ASN A 1 86 ? -5.410 4.999 -15.767 1.00 65.00 86 ASN A N 1
ATOM 719 C CA . ASN A 1 86 ? -6.400 3.967 -15.459 1.00 65.00 86 ASN A CA 1
ATOM 720 C C . ASN A 1 86 ? -6.806 3.914 -13.977 1.00 65.00 86 ASN A C 1
ATOM 722 O O . ASN A 1 86 ? -7.896 3.435 -13.678 1.00 65.00 86 ASN A O 1
ATOM 726 N N . VAL A 1 87 ? -5.956 4.390 -13.054 1.00 62.91 87 VAL A N 1
ATOM 727 C CA . VAL A 1 87 ? -6.154 4.179 -11.604 1.00 62.91 87 VAL A CA 1
ATOM 728 C C . VAL A 1 87 ? -6.399 5.476 -10.819 1.00 62.91 87 VAL A C 1
ATOM 730 O O . VAL A 1 87 ? -7.177 5.477 -9.868 1.00 62.91 87 VAL A O 1
ATOM 733 N N . PHE A 1 88 ? -5.835 6.621 -11.228 1.00 58.47 88 PHE A N 1
ATOM 734 C CA . PHE A 1 88 ? -6.027 7.886 -10.492 1.00 58.47 88 PHE A CA 1
ATOM 735 C C . PHE A 1 88 ? -7.473 8.405 -10.393 1.00 58.47 88 PHE A C 1
ATOM 737 O O . PHE A 1 88 ? -7.778 9.031 -9.375 1.00 58.47 88 PHE A O 1
ATOM 744 N N . PRO A 1 89 ? -8.378 8.175 -11.367 1.00 55.94 89 PRO A N 1
ATOM 745 C CA . PRO A 1 89 ? -9.771 8.600 -11.227 1.00 55.94 89 PRO A CA 1
ATOM 746 C C . PRO A 1 89 ? -10.501 7.944 -10.043 1.00 55.94 89 PRO A C 1
ATOM 748 O O . PRO A 1 89 ? -11.479 8.508 -9.566 1.00 55.94 89 PRO A O 1
ATOM 751 N N . GLN A 1 90 ? -10.037 6.781 -9.567 1.00 51.81 90 GLN A N 1
ATOM 752 C CA . GLN A 1 90 ? -10.620 6.072 -8.419 1.00 51.81 90 GLN A CA 1
ATOM 753 C C . GLN A 1 90 ? -10.064 6.590 -7.081 1.00 51.81 90 GLN A C 1
ATOM 755 O O . GLN A 1 90 ? -10.832 6.824 -6.157 1.00 51.81 90 GLN A O 1
ATOM 760 N N . VAL A 1 91 ? -8.759 6.881 -7.007 1.00 50.78 91 VAL A N 1
ATOM 761 C CA . VAL A 1 91 ? -8.084 7.357 -5.777 1.00 50.78 91 VAL A CA 1
ATOM 762 C C . VAL A 1 91 ? -8.533 8.771 -5.371 1.00 50.78 91 VAL A C 1
ATOM 764 O O . VAL A 1 91 ? -8.666 9.081 -4.191 1.00 50.78 91 VAL A O 1
ATOM 767 N N . ALA A 1 92 ? -8.804 9.651 -6.342 1.00 46.72 92 ALA A N 1
ATOM 768 C CA . ALA A 1 92 ? -9.216 11.030 -6.062 1.00 46.72 92 ALA A CA 1
ATOM 769 C C . ALA A 1 92 ? -10.636 11.153 -5.469 1.00 46.72 92 ALA A C 1
ATOM 771 O O . ALA A 1 92 ? -10.972 12.205 -4.930 1.00 46.72 92 ALA A O 1
ATOM 772 N N . ALA A 1 93 ? -11.466 10.110 -5.576 1.00 46.44 93 ALA A N 1
ATOM 773 C CA . ALA A 1 93 ? -12.827 10.111 -5.043 1.00 46.44 93 ALA A CA 1
ATOM 774 C C . ALA A 1 93 ? -12.887 9.779 -3.539 1.00 46.44 93 ALA A C 1
ATOM 776 O O . ALA A 1 93 ? -13.832 10.193 -2.872 1.00 46.44 93 ALA A O 1
ATOM 777 N N . GLU A 1 94 ? -11.885 9.075 -3.006 1.00 45.78 94 GLU A N 1
ATOM 778 C CA . GLU A 1 94 ? -11.884 8.552 -1.630 1.00 45.78 94 GLU A CA 1
ATOM 779 C C . GLU A 1 94 ? -11.226 9.522 -0.630 1.00 45.78 94 GLU A C 1
ATOM 781 O O . GLU A 1 94 ? -11.658 9.632 0.505 1.00 45.78 94 GLU A O 1
ATOM 786 N N . ALA A 1 95 ? -10.274 10.360 -1.053 1.00 43.03 95 ALA A N 1
ATOM 787 C CA . ALA A 1 95 ? -9.522 11.254 -0.155 1.00 43.03 95 ALA A CA 1
ATOM 788 C C . ALA A 1 95 ? -10.329 12.397 0.522 1.00 43.03 95 ALA A C 1
ATOM 790 O O . ALA A 1 95 ? -9.746 13.237 1.210 1.00 43.03 95 ALA A O 1
ATOM 791 N N . CYS A 1 96 ? -11.649 12.485 0.323 1.00 41.25 96 CYS A N 1
ATOM 792 C CA . CYS A 1 96 ? -12.468 13.609 0.791 1.00 41.25 96 CYS A CA 1
ATOM 793 C C . CYS A 1 96 ? -13.156 13.380 2.156 1.00 41.25 96 CYS A C 1
ATOM 795 O O . CYS A 1 96 ? -13.764 14.316 2.678 1.00 41.25 96 CYS A O 1
ATOM 797 N N . SER A 1 97 ? -13.056 12.189 2.759 1.00 46.22 97 SER A N 1
ATOM 798 C CA . SER A 1 97 ? -13.754 11.836 4.013 1.00 46.22 97 SER A CA 1
ATOM 799 C C . SER A 1 97 ? -13.046 12.313 5.286 1.00 46.22 97 SER A C 1
ATOM 801 O O . SER A 1 97 ? -13.697 12.670 6.268 1.00 46.22 97 SER A O 1
ATOM 803 N N . LEU A 1 98 ? -11.709 12.332 5.293 1.00 44.22 98 LEU A N 1
ATOM 804 C CA . LEU A 1 98 ? -10.929 12.513 6.526 1.00 44.22 98 LEU A CA 1
ATOM 805 C C . LEU A 1 98 ? -10.869 13.962 7.036 1.00 44.22 98 LEU A C 1
ATOM 807 O O . LEU A 1 98 ? -10.757 14.180 8.241 1.00 44.22 98 LEU A O 1
ATOM 811 N N . CYS A 1 99 ? -11.002 14.972 6.170 1.00 39.72 99 CYS A N 1
ATOM 812 C CA . CYS A 1 99 ? -10.952 16.374 6.612 1.00 39.72 99 CYS A CA 1
ATOM 813 C C . CYS A 1 99 ? -12.201 16.843 7.380 1.00 39.72 99 CYS A C 1
ATOM 815 O O . CYS A 1 99 ? -12.156 17.922 7.965 1.00 39.72 99 CYS A O 1
ATOM 817 N N . SER A 1 100 ? -13.292 16.071 7.399 1.00 40.53 100 SER A N 1
ATOM 818 C CA . SER A 1 100 ? -14.540 16.453 8.082 1.00 40.53 100 SER A CA 1
ATOM 819 C C . SER A 1 100 ? -14.789 15.717 9.400 1.00 40.53 100 SER A C 1
ATOM 821 O O . SER A 1 100 ? -15.708 16.089 10.116 1.00 40.53 100 SER A O 1
ATOM 823 N N . ALA A 1 101 ? -13.999 14.688 9.725 1.00 42.47 101 ALA A N 1
ATOM 824 C CA . ALA A 1 101 ? -14.155 13.904 10.956 1.00 42.47 101 ALA A CA 1
ATOM 825 C C . ALA A 1 101 ? -13.123 14.253 12.048 1.00 42.47 101 ALA A C 1
ATOM 827 O O . ALA A 1 101 ? -13.240 13.778 13.172 1.00 42.47 101 ALA A O 1
ATOM 828 N N . MET A 1 102 ? -12.121 15.082 11.732 1.00 40.06 102 MET A N 1
ATOM 829 C CA . MET A 1 102 ? -11.080 15.531 12.674 1.00 40.06 102 MET A CA 1
ATOM 830 C C . MET A 1 102 ? -11.102 17.047 12.962 1.00 40.06 102 MET A C 1
ATOM 832 O O . MET A 1 102 ? -10.150 17.563 13.547 1.00 40.06 102 MET A O 1
ATOM 836 N N . TRP A 1 103 ? -12.187 17.744 12.595 1.00 35.03 103 TRP A N 1
ATOM 837 C CA . TRP A 1 103 ? -12.528 19.102 13.048 1.00 35.03 103 TRP A CA 1
ATOM 838 C C . TRP A 1 103 ? -14.015 19.213 13.369 1.00 35.03 103 TRP A C 1
ATOM 840 O O . TRP A 1 103 ? -14.820 18.783 12.515 1.00 35.03 103 TRP A O 1
#

Organism: NCBI:txid428564

Foldseek 3Di:
DVVVVVVLVVLVVVLVCVVVVVVVVVVVCVVVVNDDDDDPLDPLSVLVNCQCPPCLHLVNLVVVLVPDPDRDPVVSVVSVVVSCVPRVVPNVVNNPPPVVPPD

Radius of gyration: 18.36 Å; chains: 1; bounding box: 43×27×50 Å

Secondary structure (DSSP, 8-state):
-HHHHHHHHHHHHHHHHHHHHHHHHHHHHHHHT----------TTHHHHHHHHSTTSHHHHHHHHHHSSS--HHHHHHHHHHHHHHHHHHHHHHTTSGGGT--

Sequence (103 aa):
FEQLCINFTNEKLQQFFNHHMFVLEQEEYEREGIPWTFIDFGMDLQSTIDLIEKPMGILSILEEESMFPKPTNQTFVKKLSHLKENVFPQVAAEACSLCSAMW